Protein AF-A0AAW3YZI2-F1 (afdb_monomer_lite)

Foldseek 3Di:
DPDDPPPPPVVVPPPPPPPPPVPPDPDPDPLVVLVVVLVVVVLDDCVVAPSVRLVCCCVPPVVVVVVVCVVVVVDPDDDDSSRVCVVVSVVGDDPDDCPVVVPDQPQDDDPNDTDGD

pLDDT: mean 75.33, std 21.56, range [42.09, 98.25]

Sequence (117 aa):
MKKLLISFIAILFFICGFNLKAFAAEEVIDYQSLYNQAIQEGVLDQNSVSYNEWLKQNKEEFMPIYQDGLKQGVFLEPLSYNEWLKLNNYGQAPMGDTEFFDDVTPKGSWGGFTLKA

Organism: NCBI:txid290112

Radius of gyration: 23.23 Å; chains: 1; bounding box: 41×24×80 Å

Structure (mmCIF, N/CA/C/O backbone):
data_AF-A0AAW3YZI2-F1
#
_entry.id   AF-A0AAW3YZI2-F1
#
loop_
_atom_site.group_PDB
_atom_site.id
_atom_site.type_symbol
_atom_site.label_atom_id
_atom_site.label_alt_id
_atom_site.label_comp_id
_atom_site.label_asym_id
_atom_site.label_entity_id
_atom_site.label_seq_id
_atom_site.pdbx_PDB_ins_code
_atom_site.Cartn_x
_atom_site.Cartn_y
_atom_site.Cartn_z
_atom_site.occupancy
_atom_site.B_iso_or_equiv
_atom_site.auth_seq_id
_atom_site.auth_comp_id
_atom_site.auth_asym_id
_atom_site.auth_atom_id
_atom_site.pdbx_PDB_model_num
ATOM 1 N N . MET A 1 1 ? -31.843 -14.275 59.821 1.00 47.97 1 MET A N 1
ATOM 2 C CA . MET A 1 1 ? -30.844 -14.334 58.730 1.00 47.97 1 MET A CA 1
ATOM 3 C C . MET A 1 1 ? -31.498 -13.953 57.398 1.00 47.97 1 MET A C 1
ATOM 5 O O . MET A 1 1 ? -31.928 -14.831 56.673 1.00 47.97 1 MET A O 1
ATOM 9 N N . LYS A 1 2 ? -31.677 -12.655 57.106 1.00 48.09 2 LYS A N 1
ATOM 10 C CA . LYS A 1 2 ? -32.268 -12.159 55.839 1.00 48.09 2 LYS A CA 1
ATOM 11 C C . LYS A 1 2 ? -31.818 -10.715 55.553 1.00 48.09 2 LYS A C 1
ATOM 13 O O . LYS A 1 2 ? -32.656 -9.832 55.480 1.00 48.09 2 LYS A O 1
ATOM 18 N N . LYS A 1 3 ? -30.509 -10.434 55.499 1.00 49.97 3 LYS A N 1
ATOM 19 C CA . LYS A 1 3 ? -29.986 -9.098 55.114 1.00 49.97 3 LYS A CA 1
ATOM 20 C C . LYS A 1 3 ? -28.623 -9.142 54.396 1.00 49.97 3 LYS A C 1
ATOM 22 O O . LYS A 1 3 ? -27.880 -8.176 54.458 1.00 49.97 3 LYS A O 1
ATOM 27 N N . LEU A 1 4 ? -28.275 -10.246 53.727 1.00 51.91 4 LEU A N 1
ATOM 28 C CA . LEU A 1 4 ? -26.964 -10.399 53.063 1.00 51.91 4 LEU A CA 1
ATOM 29 C C . LEU A 1 4 ? -27.050 -10.756 51.569 1.00 51.91 4 LEU A C 1
ATOM 31 O O . LEU A 1 4 ? -26.090 -11.262 51.009 1.00 51.91 4 LEU A O 1
ATOM 35 N N . LEU A 1 5 ? -28.184 -10.500 50.908 1.00 50.09 5 LEU A N 1
ATOM 36 C CA . LEU A 1 5 ? -28.393 -10.906 49.506 1.00 50.09 5 LEU A CA 1
ATOM 37 C C . LEU A 1 5 ? -28.601 -9.750 48.518 1.00 50.09 5 LEU A C 1
ATOM 39 O O . LEU A 1 5 ? -28.773 -9.997 47.334 1.00 50.09 5 LEU A O 1
ATOM 43 N N . ILE A 1 6 ? -28.544 -8.493 48.969 1.00 52.09 6 ILE A N 1
ATOM 44 C CA . ILE A 1 6 ? -28.772 -7.328 48.089 1.00 52.09 6 ILE A CA 1
ATOM 45 C C . ILE A 1 6 ? -27.449 -6.678 47.627 1.00 52.09 6 ILE A C 1
ATOM 47 O O . ILE A 1 6 ? -27.448 -5.849 46.727 1.00 52.09 6 ILE A O 1
ATOM 51 N N . SER A 1 7 ? -26.290 -7.096 48.152 1.00 47.84 7 SER A N 1
ATOM 52 C CA . SER A 1 7 ? -25.016 -6.428 47.827 1.00 47.84 7 SER A CA 1
ATOM 53 C C . SER A 1 7 ? -24.349 -6.888 46.521 1.00 47.84 7 SER A C 1
ATOM 55 O O . SER A 1 7 ? -23.400 -6.242 46.089 1.00 47.84 7 SER A O 1
ATOM 57 N N . PHE A 1 8 ? -24.804 -7.970 45.879 1.00 48.56 8 PHE A N 1
ATOM 58 C CA . PHE A 1 8 ? -24.109 -8.525 44.702 1.00 48.56 8 PHE A CA 1
ATOM 59 C C . PHE A 1 8 ? -24.608 -8.001 43.345 1.00 48.56 8 PHE A C 1
ATOM 61 O O . PHE A 1 8 ? -23.925 -8.179 42.342 1.00 48.56 8 PHE A O 1
ATOM 68 N N . ILE A 1 9 ? -25.749 -7.304 43.291 1.00 50.88 9 ILE A N 1
ATOM 69 C CA . ILE A 1 9 ? -26.318 -6.809 42.020 1.00 50.88 9 ILE A CA 1
ATOM 70 C C . ILE A 1 9 ? -25.679 -5.479 41.575 1.00 50.88 9 ILE A C 1
ATOM 72 O O . ILE A 1 9 ? -25.666 -5.170 40.387 1.00 50.88 9 ILE A O 1
ATOM 76 N N . ALA A 1 10 ? -25.059 -4.721 42.485 1.00 47.84 10 ALA A N 1
ATOM 77 C CA . ALA A 1 10 ? -24.436 -3.438 42.146 1.00 47.84 10 ALA A CA 1
ATOM 78 C C . ALA A 1 10 ? -23.070 -3.559 41.436 1.00 47.84 10 ALA A C 1
ATOM 80 O O . ALA A 1 10 ? -22.588 -2.575 40.886 1.00 47.84 10 ALA A O 1
ATOM 81 N N . ILE A 1 11 ? -22.449 -4.745 41.415 1.00 50.62 11 ILE A N 1
ATOM 82 C CA . ILE A 1 11 ? -21.122 -4.954 40.802 1.00 50.62 11 ILE A CA 1
ATOM 83 C C . ILE A 1 11 ? -21.237 -5.521 39.373 1.00 50.62 11 ILE A C 1
ATOM 85 O O . ILE A 1 11 ? -20.305 -5.407 38.582 1.00 50.62 11 ILE A O 1
ATOM 89 N N . LEU A 1 12 ? -22.399 -6.057 38.982 1.00 46.56 12 LEU A N 1
ATOM 90 C CA . LEU A 1 12 ? -22.564 -6.714 37.679 1.00 46.56 12 LEU A CA 1
ATOM 91 C C . LEU A 1 12 ? -22.830 -5.752 36.503 1.00 46.56 12 LEU A C 1
ATOM 93 O O . LEU A 1 12 ? -22.799 -6.178 35.354 1.00 46.56 12 LEU A O 1
ATOM 97 N N . PHE A 1 13 ? -23.059 -4.461 36.761 1.00 47.03 13 PHE A N 1
ATOM 98 C CA . PHE A 1 13 ? -23.336 -3.465 35.713 1.00 47.03 13 PHE A CA 1
ATOM 99 C C . PHE A 1 13 ? -22.110 -2.672 35.240 1.00 47.03 13 PHE A C 1
ATOM 101 O O . PHE A 1 13 ? -22.232 -1.861 34.327 1.00 47.03 13 PHE A O 1
ATOM 108 N N . PHE A 1 14 ? -20.919 -2.927 35.792 1.00 47.12 14 PHE A N 1
ATOM 109 C CA . PHE A 1 14 ? -19.697 -2.237 35.355 1.00 47.12 14 PHE A CA 1
ATOM 110 C C . PHE A 1 14 ? -18.971 -2.929 34.187 1.00 47.12 14 PHE A C 1
ATOM 112 O O . PHE A 1 14 ? -17.991 -2.398 33.672 1.00 47.12 14 PHE A O 1
ATOM 119 N N . ILE A 1 15 ? -19.444 -4.097 33.737 1.00 51.19 15 ILE A N 1
ATOM 120 C CA . ILE A 1 15 ? -18.757 -4.897 32.706 1.00 51.19 15 ILE A CA 1
ATOM 121 C C . ILE A 1 15 ? -19.302 -4.617 31.291 1.00 51.19 15 ILE A C 1
ATOM 123 O O . ILE A 1 15 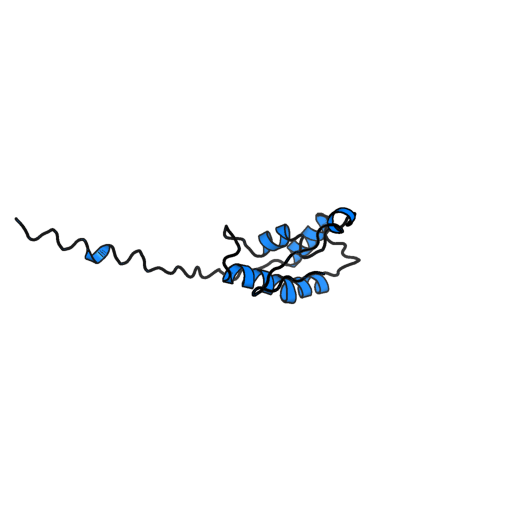? -18.602 -4.833 30.310 1.00 51.19 15 ILE A O 1
ATOM 127 N N . CYS A 1 16 ? -20.499 -4.040 31.148 1.00 43.53 16 CYS A N 1
ATOM 128 C CA . CYS A 1 16 ? -21.122 -3.833 29.829 1.00 43.53 16 CYS A CA 1
ATOM 129 C C . CYS A 1 16 ? -20.831 -2.456 29.197 1.00 43.53 16 CYS A C 1
ATOM 131 O O . CYS A 1 16 ? -21.365 -2.144 28.137 1.00 43.53 16 CYS A O 1
ATOM 133 N N . GLY A 1 17 ? -20.032 -1.611 29.858 1.00 46.81 17 GLY A N 1
ATOM 134 C CA . GLY A 1 17 ? -19.812 -0.212 29.469 1.00 46.81 17 GLY A CA 1
ATOM 135 C C . GLY A 1 17 ? -18.442 0.103 28.873 1.00 46.81 17 GLY A C 1
ATOM 136 O O . GLY A 1 17 ? -18.227 1.238 28.446 1.00 46.81 17 GLY A O 1
ATOM 137 N N . PHE A 1 18 ? -17.519 -0.862 28.810 1.00 46.75 18 PHE A N 1
ATOM 138 C CA . PHE A 1 18 ? -16.289 -0.683 28.045 1.00 46.75 18 PHE A CA 1
ATOM 139 C C . PHE A 1 18 ? -16.636 -0.772 26.560 1.00 46.75 18 PHE A C 1
ATOM 141 O O . PHE A 1 18 ? -16.465 -1.796 25.907 1.00 46.75 18 PHE A O 1
ATOM 148 N N . ASN A 1 19 ? -17.091 0.356 26.012 1.00 47.56 19 ASN A N 1
ATOM 149 C CA . ASN A 1 19 ? -16.739 0.711 24.650 1.00 47.56 19 ASN A CA 1
ATOM 150 C C . ASN A 1 19 ? -15.210 0.778 24.626 1.00 47.56 19 ASN A C 1
ATOM 152 O O . ASN A 1 19 ? -14.616 1.843 24.792 1.00 47.56 19 ASN A O 1
ATOM 156 N N . LEU A 1 20 ? -14.574 -0.381 24.453 1.00 45.34 20 LEU A N 1
ATOM 157 C CA . LEU A 1 20 ? -13.275 -0.479 23.823 1.00 45.34 20 LEU A CA 1
ATOM 158 C C . LEU A 1 20 ? -13.477 0.118 22.429 1.00 45.34 20 LEU A C 1
ATOM 160 O O . LEU A 1 20 ? -13.622 -0.583 21.435 1.00 45.34 20 LEU A O 1
ATOM 164 N N . LYS A 1 21 ? -13.455 1.452 22.347 1.00 46.72 21 LYS A N 1
ATOM 165 C CA . LYS A 1 21 ? -12.720 2.082 21.268 1.00 46.72 21 LYS A CA 1
ATOM 166 C C . LYS A 1 21 ? -11.316 1.549 21.466 1.00 46.72 21 LYS A C 1
ATOM 168 O O . LYS A 1 21 ? -10.551 2.100 22.255 1.00 46.72 21 LYS A O 1
ATOM 173 N N . ALA A 1 22 ? -11.049 0.389 20.869 1.00 47.31 22 ALA A N 1
ATOM 174 C CA . ALA A 1 22 ? -9.704 -0.042 20.606 1.00 47.31 22 ALA A CA 1
ATOM 175 C C . ALA A 1 22 ? -9.080 1.180 19.943 1.00 47.31 22 ALA A C 1
ATOM 177 O O . ALA A 1 22 ? -9.468 1.568 18.841 1.00 47.31 22 ALA A O 1
ATOM 178 N N . PHE A 1 23 ? -8.242 1.888 20.697 1.00 43.41 23 PHE A N 1
ATOM 179 C CA . PHE A 1 23 ? -7.295 2.803 20.108 1.00 43.41 23 PHE A CA 1
ATOM 180 C C . PHE A 1 23 ? -6.471 1.889 19.217 1.00 43.41 23 PHE A C 1
ATOM 182 O O . PHE A 1 23 ? -5.595 1.176 19.705 1.00 43.41 23 PHE A O 1
ATOM 189 N N . ALA A 1 24 ? -6.868 1.798 17.947 1.00 52.62 24 ALA A N 1
ATOM 190 C CA . ALA A 1 24 ? -6.040 1.216 16.923 1.00 52.62 24 ALA A CA 1
ATOM 191 C C . ALA A 1 24 ? -4.740 2.003 17.031 1.00 52.62 24 ALA A C 1
ATOM 193 O O . ALA A 1 24 ? -4.728 3.216 16.808 1.00 52.62 24 ALA A O 1
ATOM 194 N N . ALA A 1 25 ? -3.694 1.345 17.530 1.00 54.00 25 ALA A N 1
ATOM 195 C CA . ALA A 1 25 ? -2.358 1.890 17.443 1.00 54.00 25 ALA A CA 1
ATOM 196 C C . ALA A 1 25 ? -2.173 2.307 15.983 1.00 54.00 25 ALA A C 1
ATOM 198 O O . ALA A 1 25 ? -2.563 1.553 15.090 1.00 54.00 25 ALA A O 1
ATOM 199 N N . GLU A 1 26 ? -1.685 3.525 15.756 1.00 60.72 26 GLU A N 1
ATOM 200 C CA . GLU A 1 26 ? -1.423 4.009 14.407 1.00 60.72 26 GLU A CA 1
ATOM 201 C C . GLU A 1 26 ? -0.511 2.987 13.726 1.00 60.72 26 GLU A C 1
ATOM 203 O O . GLU A 1 26 ? 0.631 2.780 14.144 1.00 60.72 26 GLU A O 1
ATOM 208 N N . GLU A 1 27 ? -1.074 2.247 12.769 1.00 72.12 27 GLU A N 1
ATOM 209 C CA . GLU A 1 27 ? -0.356 1.190 12.077 1.00 72.12 27 GLU A CA 1
ATOM 210 C C . GLU A 1 27 ? 0.777 1.859 11.304 1.00 72.12 27 GLU A C 1
ATOM 212 O O . GLU A 1 27 ? 0.548 2.666 10.400 1.00 72.12 27 GLU A O 1
ATOM 217 N N . VAL A 1 28 ? 2.018 1.553 11.681 1.00 85.44 28 VAL A N 1
ATOM 218 C CA . VAL A 1 28 ? 3.180 2.015 10.927 1.00 85.44 28 VAL A CA 1
ATOM 219 C C . VAL A 1 28 ? 3.273 1.151 9.676 1.00 85.44 28 VAL A C 1
ATOM 221 O O . VAL A 1 28 ? 3.745 0.016 9.720 1.00 85.44 28 VAL A O 1
ATOM 224 N N . ILE A 1 29 ? 2.782 1.687 8.564 1.00 91.94 29 ILE A N 1
ATOM 225 C CA . ILE A 1 29 ? 2.752 0.988 7.279 1.00 91.94 29 ILE A CA 1
ATOM 226 C C . ILE A 1 29 ? 4.104 1.136 6.580 1.00 91.94 29 ILE A C 1
ATOM 228 O O . ILE A 1 29 ? 4.518 2.241 6.218 1.00 91.94 29 ILE A O 1
ATOM 232 N N . ASP A 1 30 ? 4.772 0.008 6.339 1.00 95.62 30 ASP A N 1
ATOM 233 C CA . ASP A 1 30 ? 5.978 -0.059 5.514 1.00 95.62 30 ASP A CA 1
ATOM 234 C C . ASP A 1 30 ? 5.611 -0.200 4.028 1.00 95.62 30 ASP A C 1
ATOM 236 O O . ASP A 1 30 ? 5.600 -1.286 3.441 1.00 95.62 30 ASP A O 1
ATOM 240 N N . TYR A 1 31 ? 5.293 0.940 3.413 1.00 96.88 31 TYR A N 1
ATOM 241 C CA . TYR A 1 31 ? 4.926 1.017 1.999 1.00 96.88 31 TYR A CA 1
ATOM 242 C C . TYR A 1 31 ? 6.023 0.516 1.056 1.00 96.88 31 TYR A C 1
ATOM 244 O O . TYR A 1 31 ? 5.708 -0.040 0.005 1.00 96.88 31 TYR A O 1
ATOM 252 N N . GLN A 1 32 ? 7.299 0.688 1.408 1.00 97.62 32 GLN A N 1
ATOM 253 C CA . GLN A 1 32 ? 8.398 0.244 0.554 1.00 97.62 32 GLN A CA 1
ATOM 254 C C . GLN A 1 32 ? 8.438 -1.283 0.483 1.00 97.62 32 GLN A C 1
ATOM 256 O O . GLN A 1 32 ? 8.582 -1.846 -0.604 1.00 97.62 32 GLN A O 1
ATOM 261 N N . SER A 1 33 ? 8.274 -1.955 1.625 1.00 97.44 33 SER A N 1
ATOM 262 C CA . SER A 1 33 ? 8.206 -3.416 1.672 1.00 97.44 33 SER A CA 1
ATOM 263 C C . SER A 1 33 ? 6.996 -3.957 0.909 1.00 97.44 33 SER A C 1
ATOM 265 O O . SER A 1 33 ? 7.142 -4.917 0.155 1.00 97.44 33 SER A O 1
ATOM 267 N N . LEU A 1 34 ? 5.826 -3.319 1.028 1.00 97.69 34 LEU A N 1
ATOM 268 C CA . LEU A 1 34 ? 4.626 -3.717 0.281 1.00 97.69 34 LEU A CA 1
ATOM 269 C C . LEU A 1 34 ? 4.800 -3.566 -1.233 1.00 97.69 34 LEU A C 1
ATOM 271 O O . LEU A 1 34 ? 4.463 -4.486 -1.974 1.00 97.69 34 LEU A O 1
ATOM 275 N N . TYR A 1 35 ? 5.369 -2.448 -1.687 1.00 98.12 35 TYR A N 1
ATOM 276 C CA . TYR A 1 35 ? 5.659 -2.217 -3.102 1.00 98.12 35 TYR A CA 1
ATOM 277 C C . TYR A 1 35 ? 6.640 -3.255 -3.661 1.00 98.12 35 TYR A C 1
ATOM 279 O O . TYR A 1 35 ? 6.398 -3.855 -4.707 1.00 98.12 35 TYR A O 1
ATOM 287 N N . ASN A 1 36 ? 7.726 -3.526 -2.932 1.00 98.12 36 ASN A N 1
ATOM 288 C CA . ASN A 1 36 ? 8.697 -4.542 -3.329 1.00 98.12 36 ASN A CA 1
ATOM 289 C C . ASN A 1 36 ? 8.065 -5.942 -3.374 1.00 98.12 36 ASN A C 1
ATOM 291 O O . ASN A 1 36 ? 8.374 -6.719 -4.275 1.00 98.12 36 ASN A O 1
ATOM 295 N N . GLN A 1 37 ? 7.170 -6.259 -2.432 1.00 97.69 37 GLN A N 1
ATOM 296 C CA . GLN A 1 37 ? 6.447 -7.528 -2.417 1.00 97.69 37 GLN A CA 1
ATOM 297 C C . GLN A 1 37 ? 5.501 -7.650 -3.624 1.00 97.69 37 GLN A C 1
ATOM 299 O O . GLN A 1 37 ? 5.504 -8.686 -4.279 1.00 97.69 37 GLN A O 1
ATOM 304 N N . ALA A 1 38 ? 4.773 -6.588 -3.985 1.00 96.31 38 ALA A N 1
ATOM 305 C CA . ALA A 1 38 ? 3.909 -6.571 -5.170 1.00 96.31 38 ALA A CA 1
ATOM 306 C C . ALA A 1 38 ? 4.683 -6.860 -6.471 1.00 96.31 38 ALA A C 1
ATOM 308 O O . ALA A 1 38 ? 4.192 -7.572 -7.346 1.00 96.31 38 ALA A O 1
ATOM 309 N N . ILE A 1 39 ? 5.915 -6.346 -6.583 1.00 96.69 39 ILE A N 1
ATOM 310 C CA . ILE A 1 39 ? 6.809 -6.639 -7.714 1.00 96.69 39 ILE A CA 1
ATOM 311 C C . ILE A 1 39 ? 7.261 -8.100 -7.694 1.00 96.69 39 ILE A C 1
ATOM 313 O O . ILE A 1 39 ? 7.244 -8.768 -8.725 1.00 96.69 39 ILE A O 1
ATOM 317 N N . GLN A 1 40 ? 7.666 -8.609 -6.528 1.00 96.94 40 GLN A N 1
ATOM 318 C CA . GLN A 1 40 ? 8.105 -10.001 -6.379 1.00 96.94 40 GLN A CA 1
ATOM 319 C C . GLN A 1 40 ? 6.997 -11.001 -6.718 1.00 96.94 40 GLN A C 1
ATOM 321 O O . GLN A 1 40 ? 7.276 -12.051 -7.290 1.00 96.94 40 GLN A O 1
ATOM 326 N N . GLU A 1 41 ? 5.752 -10.665 -6.387 1.00 94.50 41 GLU A N 1
ATOM 327 C CA . GLU A 1 41 ? 4.569 -11.472 -6.691 1.00 94.50 41 GLU A CA 1
ATOM 328 C C . GLU A 1 41 ? 4.075 -11.293 -8.138 1.00 94.50 41 GLU A C 1
ATOM 330 O O . GLU A 1 41 ? 3.143 -11.974 -8.555 1.00 94.50 41 GLU A O 1
ATOM 335 N N . GLY A 1 42 ? 4.707 -10.415 -8.926 1.00 93.00 42 GLY A N 1
ATOM 336 C CA . GLY A 1 42 ? 4.355 -10.170 -10.327 1.00 93.00 42 GLY A CA 1
ATOM 337 C C . GLY A 1 42 ? 3.064 -9.372 -10.524 1.00 93.00 42 GLY A C 1
ATOM 338 O O . GLY A 1 42 ? 2.576 -9.277 -11.645 1.00 93.00 42 GLY A O 1
ATOM 339 N N . VAL A 1 43 ? 2.517 -8.793 -9.453 1.00 93.25 43 VAL A N 1
ATOM 340 C CA . VAL A 1 43 ? 1.311 -7.954 -9.483 1.00 93.25 43 VAL A CA 1
ATOM 341 C C . VAL A 1 43 ? 1.617 -6.569 -10.047 1.00 93.25 43 VAL A C 1
ATOM 343 O O . VAL A 1 43 ? 0.784 -5.965 -10.720 1.00 93.25 43 VAL A O 1
ATOM 346 N N . LEU A 1 44 ? 2.815 -6.058 -9.760 1.00 93.94 44 LEU A N 1
ATOM 347 C CA . LEU A 1 44 ? 3.253 -4.732 -10.171 1.00 93.94 44 LEU A CA 1
ATOM 348 C C . LEU A 1 44 ? 4.519 -4.829 -11.026 1.00 93.94 44 LEU A C 1
ATOM 350 O O . LEU A 1 44 ? 5.501 -5.457 -10.637 1.00 93.94 44 LEU A O 1
ATOM 354 N N . ASP A 1 45 ? 4.524 -4.144 -12.167 1.00 92.69 45 ASP A N 1
ATOM 355 C CA . ASP A 1 45 ? 5.739 -3.891 -12.942 1.00 92.69 45 ASP A CA 1
ATOM 356 C C . ASP A 1 45 ? 6.258 -2.483 -12.635 1.00 92.69 45 ASP A C 1
ATOM 358 O O . ASP A 1 45 ? 5.605 -1.483 -12.934 1.00 92.69 45 ASP A O 1
ATOM 362 N N . GLN A 1 46 ? 7.461 -2.406 -12.064 1.00 91.94 46 GLN A N 1
ATOM 363 C CA . GLN A 1 46 ? 8.103 -1.145 -11.685 1.00 91.94 46 GLN A CA 1
ATOM 364 C C . GLN A 1 46 ? 8.401 -0.211 -12.868 1.00 91.94 46 GLN A C 1
ATOM 366 O O . GLN A 1 46 ? 8.641 0.977 -12.659 1.00 91.94 46 GLN A O 1
ATOM 371 N N . ASN A 1 47 ? 8.428 -0.735 -14.100 1.00 93.31 47 ASN A N 1
ATOM 372 C CA . ASN A 1 47 ? 8.578 0.084 -15.305 1.00 93.31 47 ASN A CA 1
ATOM 373 C C . ASN A 1 47 ? 7.253 0.722 -15.741 1.00 93.31 47 ASN A C 1
ATOM 375 O O . ASN A 1 47 ? 7.266 1.684 -16.507 1.00 93.31 47 ASN A O 1
ATOM 379 N N . SER A 1 48 ? 6.133 0.181 -15.260 1.00 91.38 48 SER A N 1
ATOM 380 C CA . SER A 1 48 ? 4.778 0.615 -15.593 1.00 91.38 48 SER A CA 1
ATOM 381 C C . SER A 1 48 ? 4.189 1.523 -14.511 1.00 91.38 48 SER A C 1
ATOM 383 O O . SER A 1 48 ? 3.593 2.542 -14.840 1.00 91.38 48 SER A O 1
ATOM 385 N N . VAL A 1 49 ? 4.391 1.193 -13.231 1.00 94.19 49 VAL A N 1
ATOM 386 C CA . VAL A 1 49 ? 3.936 2.002 -12.090 1.00 94.19 49 VAL A CA 1
ATOM 387 C C . VAL A 1 49 ? 5.116 2.247 -11.161 1.00 94.19 49 VAL A C 1
ATOM 389 O O . VAL A 1 49 ? 5.706 1.310 -10.632 1.00 94.19 49 VAL A O 1
ATOM 392 N N . SER A 1 50 ? 5.470 3.513 -10.944 1.00 97.38 50 SER A N 1
ATOM 393 C CA . SER A 1 50 ? 6.578 3.859 -10.045 1.00 97.38 50 SER A CA 1
ATOM 394 C C . SER A 1 50 ? 6.180 3.755 -8.568 1.00 97.38 50 SER A C 1
ATOM 396 O O . SER A 1 50 ? 5.010 3.910 -8.218 1.00 97.38 50 SER A O 1
ATOM 398 N N . TYR A 1 51 ? 7.162 3.615 -7.669 1.00 98.06 51 TYR A N 1
ATOM 399 C CA . TYR A 1 51 ? 6.907 3.619 -6.220 1.00 98.06 51 TYR A CA 1
ATOM 400 C C . TYR A 1 51 ? 6.134 4.858 -5.756 1.00 98.06 51 TYR A C 1
ATOM 402 O O . TYR A 1 51 ? 5.185 4.739 -4.990 1.00 98.06 51 TYR A O 1
ATOM 410 N N . ASN A 1 52 ? 6.514 6.051 -6.223 1.00 98.19 52 ASN A N 1
ATOM 411 C CA . ASN A 1 52 ? 5.862 7.294 -5.802 1.00 98.19 52 ASN A CA 1
ATOM 412 C C . ASN A 1 52 ? 4.410 7.374 -6.283 1.00 98.19 52 ASN A C 1
ATOM 414 O O . ASN A 1 52 ? 3.553 7.878 -5.561 1.00 98.19 52 ASN A O 1
ATOM 418 N N . GLU A 1 53 ? 4.139 6.880 -7.488 1.00 97.88 53 GLU A N 1
ATOM 419 C CA . GLU A 1 53 ? 2.788 6.805 -8.036 1.00 97.88 53 GLU A CA 1
ATOM 420 C C . GLU A 1 53 ? 1.932 5.806 -7.258 1.00 97.88 53 GLU A C 1
ATOM 422 O O . GLU A 1 53 ? 0.864 6.168 -6.766 1.00 97.88 53 GLU A O 1
ATOM 427 N N . TRP A 1 54 ? 2.445 4.594 -7.044 1.00 97.94 54 TRP A N 1
ATOM 428 C CA . TRP A 1 54 ? 1.772 3.571 -6.250 1.00 97.94 54 TRP A CA 1
ATOM 429 C C . TRP A 1 54 ? 1.524 4.031 -4.805 1.00 97.94 54 TRP A C 1
ATOM 431 O O . TRP A 1 54 ? 0.437 3.840 -4.257 1.00 97.94 54 TRP A O 1
ATOM 441 N N . LEU A 1 55 ? 2.504 4.696 -4.184 1.00 98.25 55 LEU A N 1
ATOM 442 C CA . LEU A 1 55 ? 2.388 5.262 -2.839 1.00 98.25 55 LEU A CA 1
ATOM 443 C C . LEU A 1 55 ? 1.298 6.333 -2.775 1.00 98.25 55 LEU A C 1
ATOM 445 O O . LEU A 1 55 ? 0.542 6.383 -1.803 1.00 98.25 55 LEU A O 1
ATOM 449 N N . LYS A 1 56 ? 1.229 7.195 -3.794 1.00 98.06 56 LYS A N 1
ATOM 450 C CA . LYS A 1 56 ? 0.203 8.230 -3.894 1.00 98.06 56 LYS A CA 1
ATOM 451 C C . LYS A 1 56 ? -1.186 7.600 -3.977 1.00 98.06 56 LYS A C 1
ATOM 453 O O . LYS A 1 56 ? -2.023 7.928 -3.143 1.00 98.06 56 LYS A O 1
ATOM 458 N N . GLN A 1 57 ? -1.393 6.654 -4.894 1.00 97.25 57 GLN A N 1
ATOM 459 C CA . GLN A 1 57 ? -2.653 5.907 -5.020 1.00 97.25 57 GLN A CA 1
ATOM 460 C C . GLN A 1 57 ? -3.048 5.265 -3.682 1.00 97.25 57 GLN A C 1
ATOM 462 O O . GLN A 1 57 ? -4.176 5.394 -3.213 1.00 97.25 57 GLN A O 1
ATOM 467 N N . ASN A 1 58 ? -2.094 4.632 -2.998 1.00 97.38 58 ASN A N 1
ATOM 468 C CA . ASN A 1 58 ? -2.360 3.982 -1.719 1.00 97.38 58 ASN A CA 1
ATOM 469 C C . ASN A 1 58 ? -2.779 4.954 -0.614 1.00 97.38 58 ASN A C 1
ATOM 471 O O . ASN A 1 58 ? -3.697 4.664 0.149 1.00 97.38 58 ASN A O 1
ATOM 475 N N . LYS A 1 59 ? -2.139 6.120 -0.530 1.00 96.06 59 LYS A N 1
ATOM 476 C CA . LYS A 1 59 ? -2.459 7.122 0.493 1.00 96.06 59 LYS A CA 1
ATOM 477 C C . LYS A 1 59 ? -3.736 7.899 0.195 1.00 96.06 59 LYS A C 1
ATOM 479 O O . LYS A 1 59 ? -4.468 8.222 1.126 1.00 96.06 59 LYS A O 1
ATOM 484 N N . GLU A 1 60 ? -3.968 8.236 -1.068 1.00 96.50 60 GLU A N 1
ATOM 485 C CA . GLU A 1 60 ? -5.026 9.167 -1.472 1.00 96.50 60 GLU A CA 1
ATOM 486 C C . GLU A 1 60 ? -6.316 8.462 -1.903 1.00 96.50 60 GLU A C 1
ATOM 488 O O . GLU A 1 60 ? -7.385 9.054 -1.784 1.00 96.50 60 GLU A O 1
ATOM 493 N N . GLU A 1 61 ? -6.243 7.208 -2.355 1.00 94.81 61 GLU A N 1
ATOM 494 C CA . GLU A 1 61 ? -7.393 6.481 -2.907 1.00 94.81 61 GLU A CA 1
ATOM 495 C C . GLU A 1 61 ? -7.742 5.253 -2.057 1.00 94.81 61 GLU A C 1
ATOM 497 O O . GLU A 1 61 ? -8.859 5.144 -1.550 1.00 94.81 61 GLU A O 1
ATOM 502 N N . PHE A 1 62 ? -6.782 4.356 -1.815 1.00 95.94 62 PHE A N 1
ATOM 503 C CA . PHE A 1 62 ? -7.062 3.073 -1.156 1.00 95.94 62 PHE A CA 1
ATOM 504 C C . PHE A 1 62 ? -7.187 3.161 0.370 1.00 95.94 62 PHE A C 1
ATOM 506 O O . PHE A 1 62 ? -8.088 2.550 0.948 1.00 95.94 62 PHE A O 1
ATOM 513 N N . MET A 1 63 ? -6.337 3.943 1.040 1.00 95.38 63 MET A N 1
ATOM 514 C CA . MET A 1 63 ? -6.425 4.150 2.489 1.00 95.38 63 MET A CA 1
ATOM 515 C C . MET A 1 63 ? -7.787 4.730 2.918 1.00 95.38 63 MET A C 1
ATOM 517 O O . MET A 1 63 ? -8.385 4.182 3.848 1.00 95.38 63 MET A O 1
ATOM 521 N N . PRO A 1 64 ? -8.343 5.767 2.255 1.00 94.88 64 PRO A N 1
ATOM 522 C CA . PRO A 1 6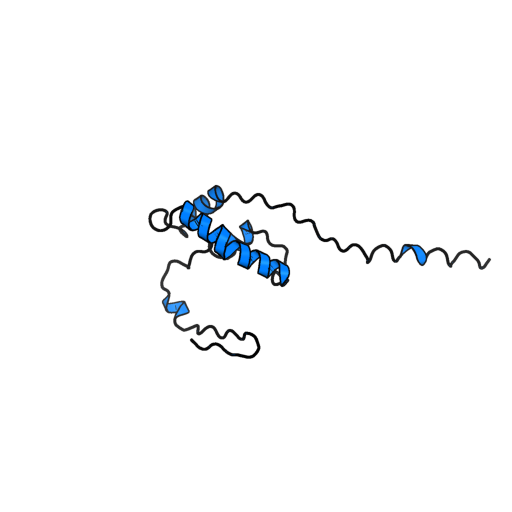4 ? -9.700 6.229 2.545 1.00 94.88 64 PRO A CA 1
ATOM 523 C C . PRO A 1 64 ? -10.765 5.136 2.406 1.00 94.88 64 PRO A C 1
ATOM 525 O O . PRO A 1 64 ? -11.618 5.014 3.283 1.00 94.88 64 PRO A O 1
ATOM 528 N N . ILE A 1 65 ? -10.691 4.302 1.360 1.00 94.56 65 ILE A N 1
ATOM 529 C CA . ILE A 1 65 ? -11.632 3.189 1.145 1.00 94.56 65 ILE A CA 1
ATOM 530 C C . ILE A 1 65 ? -11.559 2.186 2.302 1.00 94.56 65 ILE A C 1
ATOM 532 O O . ILE A 1 65 ? -12.590 1.806 2.859 1.00 94.56 65 ILE A O 1
ATOM 536 N N . TYR A 1 66 ? -10.352 1.791 2.707 1.00 94.44 66 TYR A N 1
ATOM 537 C CA . TYR A 1 66 ? -10.149 0.906 3.853 1.00 94.44 66 TYR A CA 1
ATOM 538 C C . TYR A 1 66 ? -10.709 1.508 5.150 1.00 94.44 66 TYR A C 1
ATOM 540 O O . TYR A 1 66 ? -11.452 0.847 5.880 1.00 94.44 66 TYR A O 1
ATOM 548 N N . GLN A 1 67 ? -10.415 2.784 5.419 1.00 92.81 67 GLN A N 1
ATOM 549 C CA . GLN A 1 67 ? -10.928 3.488 6.595 1.00 92.81 67 GLN A CA 1
ATOM 550 C C . GLN A 1 67 ? -12.457 3.581 6.595 1.00 92.81 67 GLN A C 1
ATOM 552 O O . GLN A 1 67 ? -13.081 3.459 7.650 1.00 92.81 67 GLN A O 1
ATOM 557 N N . ASP A 1 68 ? -13.077 3.784 5.436 1.00 93.19 68 ASP A N 1
ATOM 558 C CA . ASP A 1 68 ? -14.531 3.801 5.315 1.00 93.19 68 ASP A CA 1
ATOM 559 C C . ASP A 1 68 ? -15.137 2.409 5.502 1.00 93.19 68 ASP A C 1
ATOM 561 O O . ASP A 1 68 ? -16.166 2.288 6.169 1.00 93.19 68 ASP A O 1
ATOM 565 N N . GLY A 1 69 ? -14.467 1.356 5.029 1.00 90.38 69 GLY A N 1
ATOM 566 C CA . GLY A 1 69 ? -14.827 -0.029 5.330 1.00 90.38 69 GLY A CA 1
ATOM 567 C C . GLY A 1 69 ? -14.809 -0.326 6.833 1.00 90.38 69 GLY A C 1
ATOM 568 O O . GLY A 1 69 ? -15.769 -0.894 7.362 1.00 90.38 69 GLY A O 1
ATOM 569 N N . LEU A 1 70 ? -13.775 0.135 7.549 1.00 89.81 70 LEU A N 1
ATOM 570 C CA . LEU A 1 70 ? -13.692 0.006 9.008 1.00 89.81 70 LEU A CA 1
ATOM 571 C C . LEU A 1 70 ? -14.868 0.712 9.696 1.00 89.81 70 LEU A C 1
ATOM 573 O O . LEU A 1 70 ? -15.511 0.132 10.569 1.00 89.81 70 LEU A O 1
ATOM 577 N N . LYS A 1 71 ? -15.184 1.950 9.288 1.00 89.94 71 LYS A N 1
ATOM 578 C CA . LYS A 1 71 ? -16.307 2.724 9.852 1.00 89.94 71 LYS A CA 1
ATOM 579 C C . LYS A 1 71 ? -17.661 2.066 9.592 1.00 89.94 71 LYS A C 1
ATOM 581 O O . LYS A 1 71 ? -18.546 2.150 10.439 1.00 89.94 71 LYS A O 1
ATOM 586 N N . GLN A 1 72 ? -17.829 1.450 8.425 1.00 90.50 72 GLN A N 1
ATOM 587 C CA . GLN A 1 72 ? -19.064 0.778 8.022 1.00 90.50 72 GLN A CA 1
ATOM 588 C C . GLN A 1 72 ? -19.193 -0.640 8.596 1.00 90.50 72 GLN A C 1
ATOM 590 O O . GLN A 1 72 ? -20.260 -1.239 8.483 1.00 90.50 72 GLN A O 1
ATOM 595 N N . GLY A 1 73 ? -18.138 -1.176 9.220 1.00 88.62 73 GLY A N 1
ATOM 596 C CA . GLY A 1 73 ? -18.134 -2.529 9.774 1.00 88.62 73 GLY A CA 1
ATOM 597 C C . GLY A 1 73 ? -18.247 -3.616 8.703 1.00 88.62 73 GLY A C 1
ATOM 598 O O . GLY A 1 73 ? -18.853 -4.653 8.954 1.00 88.62 73 GLY A O 1
ATOM 599 N N . VAL A 1 74 ? -17.707 -3.378 7.500 1.00 88.12 74 VAL A N 1
ATOM 600 C CA . VAL A 1 74 ? -17.806 -4.336 6.377 1.00 88.12 74 VAL A CA 1
ATOM 601 C C . VAL A 1 74 ? -16.899 -5.556 6.547 1.00 88.12 74 VAL A C 1
ATOM 603 O O . VAL A 1 74 ? -17.099 -6.572 5.886 1.00 88.12 74 VAL A O 1
ATOM 606 N N . PHE A 1 75 ? -15.898 -5.465 7.422 1.00 84.44 75 PHE A N 1
ATOM 607 C CA . PHE A 1 75 ? -14.971 -6.554 7.699 1.00 84.44 75 PHE A CA 1
ATOM 608 C C . PHE A 1 75 ? -15.554 -7.482 8.767 1.00 84.44 75 PHE A C 1
ATOM 610 O O . PHE A 1 75 ? -15.840 -7.053 9.884 1.00 84.44 75 PHE A O 1
ATOM 617 N N . LEU A 1 76 ? -15.729 -8.760 8.412 1.00 81.94 76 LEU A N 1
ATOM 618 C CA . LEU A 1 76 ? -16.217 -9.798 9.330 1.00 81.94 76 LEU A CA 1
ATOM 619 C C . LEU A 1 76 ? -15.225 -10.081 10.467 1.00 81.94 76 LEU A C 1
ATOM 621 O O . LEU A 1 76 ? -15.634 -10.453 11.564 1.00 81.94 76 LEU A O 1
ATOM 625 N N . GLU A 1 77 ? -13.936 -9.881 10.202 1.00 84.00 77 GLU A N 1
ATOM 626 C CA . GLU A 1 77 ? -12.840 -10.031 11.156 1.00 84.00 77 GLU A CA 1
ATOM 627 C C . GLU A 1 77 ? -11.951 -8.777 11.132 1.00 84.00 77 GLU A C 1
ATOM 629 O O . GLU A 1 77 ? -11.914 -8.080 10.113 1.00 84.00 77 GLU A O 1
ATOM 634 N N . PRO A 1 78 ? -11.235 -8.461 12.229 1.00 80.69 78 PRO A N 1
ATOM 635 C CA . PRO A 1 78 ? -10.246 -7.390 12.224 1.00 80.69 78 PRO A CA 1
ATOM 636 C C . PRO A 1 78 ? -9.189 -7.648 11.148 1.00 80.69 78 PRO A C 1
ATOM 638 O O . PRO A 1 78 ? -8.563 -8.703 11.138 1.00 80.69 78 PRO A O 1
ATOM 641 N N . LEU A 1 79 ? -8.987 -6.675 10.266 1.00 87.12 79 LEU A N 1
ATOM 642 C CA . LEU A 1 79 ? -8.071 -6.768 9.136 1.00 87.12 79 LEU A CA 1
ATOM 643 C C . LEU A 1 79 ? -7.192 -5.521 9.141 1.00 87.12 79 LEU A C 1
ATOM 645 O O . LEU A 1 79 ? -7.738 -4.422 9.183 1.00 87.12 79 LEU A O 1
ATOM 649 N N . SER A 1 80 ? -5.866 -5.678 9.136 1.00 93.12 80 SER A N 1
ATOM 650 C CA . SER A 1 80 ? -4.936 -4.543 9.014 1.00 93.12 80 SER A CA 1
ATOM 651 C C . SER A 1 80 ? -4.944 -3.959 7.600 1.00 93.12 80 SER A C 1
ATOM 653 O O . SER A 1 80 ? -5.381 -4.620 6.650 1.00 93.12 80 SER A O 1
ATOM 655 N N . TYR A 1 81 ? -4.416 -2.742 7.424 1.00 94.62 81 TYR A N 1
ATOM 656 C CA . TYR A 1 81 ? -4.329 -2.156 6.084 1.00 94.62 81 TYR A CA 1
ATOM 657 C C . TYR A 1 81 ? -3.441 -3.006 5.173 1.00 94.62 81 TYR A C 1
ATOM 659 O O . TYR A 1 81 ? -3.788 -3.249 4.019 1.00 94.62 81 TYR A O 1
ATOM 667 N N . ASN A 1 82 ? -2.325 -3.513 5.702 1.00 95.12 82 ASN A N 1
ATOM 668 C CA . ASN A 1 82 ? -1.388 -4.337 4.942 1.00 95.12 82 ASN A CA 1
ATOM 669 C C . ASN A 1 82 ? -2.038 -5.631 4.439 1.00 95.12 82 ASN A C 1
ATOM 671 O O . ASN A 1 82 ? -1.848 -6.009 3.284 1.00 95.12 82 ASN A O 1
ATOM 675 N N . GLU A 1 83 ? -2.801 -6.315 5.292 1.00 94.06 83 GLU A N 1
ATOM 676 C CA . GLU A 1 83 ? -3.514 -7.539 4.913 1.00 94.06 83 GLU A CA 1
ATOM 677 C C . GLU A 1 83 ? -4.625 -7.241 3.907 1.00 94.06 83 GLU A C 1
ATOM 679 O O . GLU A 1 83 ? -4.725 -7.916 2.882 1.00 94.06 83 GLU A O 1
ATOM 684 N N . TRP A 1 84 ? -5.418 -6.196 4.158 1.00 95.19 84 TRP A N 1
ATOM 685 C CA . TRP A 1 84 ? -6.462 -5.764 3.238 1.00 95.19 84 TRP A CA 1
ATOM 686 C C . TRP A 1 84 ? -5.895 -5.428 1.861 1.00 95.19 84 TRP A C 1
ATOM 688 O O . TRP A 1 84 ? 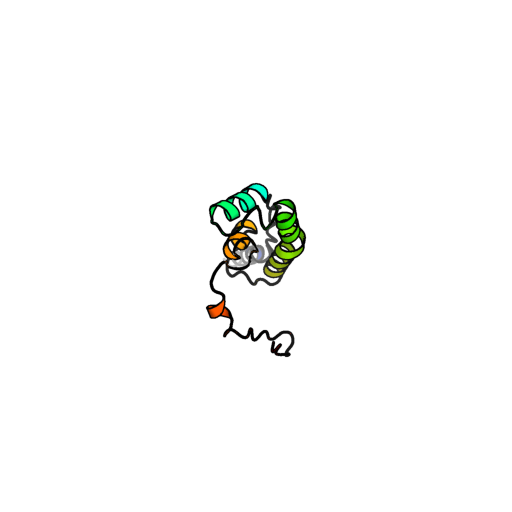-6.427 -5.875 0.848 1.00 95.19 84 TRP A O 1
ATOM 698 N N . LEU A 1 85 ? -4.784 -4.700 1.808 1.00 95.94 85 LEU A N 1
ATOM 699 C CA . LEU A 1 85 ? -4.171 -4.293 0.555 1.00 95.94 85 LEU A CA 1
ATOM 700 C C . LEU A 1 85 ? -3.656 -5.497 -0.250 1.00 95.94 85 LEU A C 1
ATOM 702 O O . LEU A 1 85 ? -3.838 -5.532 -1.464 1.00 95.94 85 LEU A O 1
ATOM 706 N N . LYS A 1 86 ? -3.087 -6.515 0.410 1.00 94.94 86 LYS A N 1
ATOM 707 C CA . LYS A 1 86 ? -2.686 -7.776 -0.244 1.00 94.94 86 LYS A CA 1
ATOM 708 C C . LYS A 1 86 ? -3.881 -8.523 -0.830 1.00 94.94 86 LYS A C 1
ATOM 710 O O . LYS A 1 86 ? -3.827 -8.962 -1.974 1.00 94.94 86 LYS A O 1
ATOM 715 N N . LEU A 1 87 ? -4.980 -8.615 -0.078 1.00 93.38 87 LEU A N 1
ATOM 716 C CA . LEU A 1 87 ? -6.225 -9.227 -0.557 1.00 93.38 87 LEU A CA 1
ATOM 717 C C . LEU A 1 87 ? -6.838 -8.466 -1.741 1.00 93.38 87 LEU A C 1
ATOM 719 O O . LEU A 1 87 ? -7.506 -9.068 -2.576 1.00 93.38 87 LEU A O 1
ATOM 723 N N . ASN A 1 88 ? -6.583 -7.161 -1.833 1.00 93.25 88 ASN A N 1
ATOM 724 C CA . ASN A 1 88 ? -7.012 -6.301 -2.935 1.00 93.25 88 ASN A CA 1
ATOM 725 C C . ASN A 1 88 ? -5.910 -6.112 -3.988 1.00 93.25 88 ASN A C 1
ATOM 727 O O . ASN A 1 88 ? -5.813 -5.054 -4.608 1.00 93.25 88 ASN A O 1
ATOM 731 N N . ASN A 1 89 ? -5.068 -7.133 -4.178 1.00 94.62 89 ASN A N 1
ATOM 732 C CA . ASN A 1 89 ? -4.060 -7.188 -5.233 1.00 94.62 89 ASN A CA 1
ATOM 733 C C . ASN A 1 89 ? -3.148 -5.946 -5.268 1.00 94.62 89 ASN A C 1
ATOM 735 O O . ASN A 1 89 ? -2.880 -5.374 -6.321 1.00 94.62 89 ASN A O 1
ATOM 739 N N . TYR A 1 90 ? -2.720 -5.470 -4.098 1.00 96.12 90 TYR A N 1
ATOM 740 C CA . TYR A 1 90 ? -1.877 -4.280 -3.943 1.00 96.12 90 TYR A CA 1
ATOM 741 C C . TYR A 1 90 ? -2.459 -2.992 -4.550 1.00 96.12 90 TYR A C 1
ATOM 743 O O . TYR A 1 90 ? -1.711 -2.072 -4.898 1.00 96.12 90 TYR A O 1
ATOM 751 N N . GLY A 1 91 ? -3.786 -2.917 -4.689 1.00 93.31 91 GLY A N 1
ATOM 752 C CA . GLY A 1 91 ? -4.472 -1.809 -5.352 1.00 93.31 91 GLY A CA 1
ATOM 753 C C . GLY A 1 91 ? -4.293 -1.801 -6.873 1.00 93.31 91 GLY A C 1
ATOM 754 O O . GLY A 1 91 ? -4.518 -0.776 -7.506 1.00 93.31 91 GLY A O 1
ATOM 755 N N . GLN A 1 92 ? -3.848 -2.910 -7.467 1.00 91.50 92 GLN A N 1
ATOM 756 C CA . GLN A 1 92 ? -3.671 -3.051 -8.910 1.00 91.50 92 GLN A CA 1
ATOM 757 C C . GLN A 1 92 ? -4.774 -3.921 -9.505 1.00 91.50 92 GLN A C 1
ATOM 759 O O . GLN A 1 92 ? -5.243 -4.882 -8.889 1.00 91.50 92 GLN A O 1
ATOM 764 N N . ALA A 1 93 ? -5.174 -3.608 -10.735 1.00 85.06 93 ALA A N 1
ATOM 765 C CA . ALA A 1 93 ? -6.055 -4.486 -11.488 1.00 85.06 93 ALA A CA 1
ATOM 766 C C . ALA A 1 93 ? -5.368 -5.850 -11.724 1.00 85.06 93 ALA A C 1
ATOM 768 O O . ALA A 1 93 ? -4.146 -5.892 -11.890 1.00 85.06 93 ALA A O 1
ATOM 769 N N . PRO A 1 94 ? -6.117 -6.967 -11.741 1.00 74.50 94 PRO A N 1
ATOM 770 C CA . PRO A 1 94 ? -5.554 -8.267 -12.084 1.00 74.50 94 PRO A CA 1
ATOM 771 C C . PRO A 1 94 ? -4.898 -8.220 -13.471 1.00 74.50 94 PRO A C 1
ATOM 773 O O . PRO A 1 94 ? -5.510 -7.752 -14.429 1.00 74.50 94 PRO A O 1
ATOM 776 N N . MET A 1 95 ? -3.668 -8.720 -13.590 1.00 68.94 95 MET A N 1
ATOM 777 C CA . MET A 1 95 ? -3.018 -8.913 -14.887 1.00 68.94 95 MET A CA 1
ATOM 778 C C . MET A 1 95 ? -3.472 -10.252 -15.484 1.00 68.94 95 MET A C 1
ATOM 780 O O . MET A 1 95 ? -3.294 -11.295 -14.858 1.00 68.94 95 MET A O 1
ATOM 784 N N . GLY A 1 96 ? -4.063 -10.247 -16.680 1.00 65.81 96 GLY A N 1
ATOM 785 C CA . GLY A 1 96 ? -4.536 -11.465 -17.346 1.00 65.81 96 GLY A CA 1
ATOM 786 C C . GLY A 1 96 ? -5.673 -11.210 -18.331 1.00 65.81 96 GLY A C 1
ATOM 787 O O . GLY A 1 96 ? -6.062 -10.066 -18.548 1.00 65.81 96 GLY A O 1
ATOM 788 N N . ASP A 1 97 ? -6.185 -12.287 -18.930 1.00 57.91 97 ASP A N 1
ATOM 789 C CA . ASP A 1 97 ? -7.293 -12.235 -19.885 1.00 57.91 97 ASP A CA 1
ATOM 790 C C . ASP A 1 97 ? -8.573 -11.776 -19.169 1.00 57.91 97 ASP A C 1
ATOM 792 O O . ASP A 1 97 ? -9.144 -12.493 -18.341 1.00 57.91 97 ASP A O 1
ATOM 796 N N . THR A 1 98 ? -8.994 -10.538 -19.429 1.00 58.62 98 THR A N 1
ATOM 797 C CA . THR A 1 98 ? -10.170 -9.926 -18.796 1.00 58.62 98 THR A CA 1
ATOM 798 C C . THR A 1 98 ? -11.486 -10.430 -19.380 1.00 58.62 98 THR A C 1
ATOM 800 O O . THR A 1 98 ? -12.534 -10.045 -18.872 1.00 58.62 98 THR A O 1
ATOM 803 N N . GLU A 1 99 ? -11.453 -11.339 -20.365 1.00 58.09 99 GLU A N 1
ATOM 804 C CA . GLU A 1 99 ? -1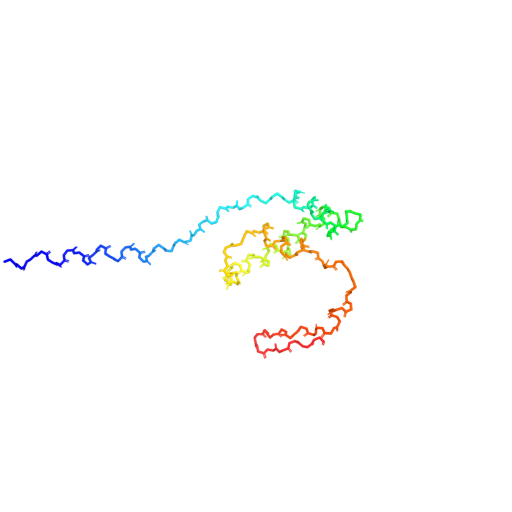2.647 -11.962 -20.959 1.00 58.09 99 GLU A CA 1
ATOM 805 C C . GLU A 1 99 ? -13.570 -12.601 -19.900 1.00 58.09 99 GLU A C 1
ATOM 807 O O . GLU A 1 99 ? -14.781 -12.682 -20.088 1.00 58.09 99 GLU A O 1
ATOM 812 N N . PHE A 1 100 ? -13.033 -13.002 -18.739 1.00 55.72 100 PHE A N 1
ATOM 813 C CA . PHE A 1 100 ? -13.830 -13.524 -17.621 1.00 55.72 100 PHE A CA 1
ATOM 814 C C . PHE A 1 100 ? -14.688 -12.455 -16.910 1.00 55.72 100 PHE A C 1
ATOM 816 O O . PHE A 1 100 ? -15.677 -12.786 -16.257 1.00 55.72 100 PHE A O 1
ATOM 823 N N . PHE A 1 101 ? -14.320 -11.176 -17.015 1.00 57.12 101 PHE A N 1
ATOM 824 C CA . PHE A 1 101 ? -15.020 -10.049 -16.388 1.00 57.12 101 PHE A CA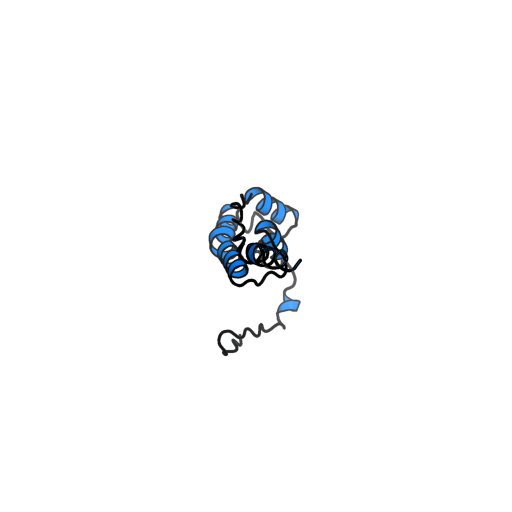 1
ATOM 825 C C . PHE A 1 101 ? -15.942 -9.293 -17.351 1.00 57.12 101 PHE A C 1
ATOM 827 O O . PHE A 1 101 ? -16.799 -8.545 -16.881 1.00 57.12 101 PHE A O 1
ATOM 834 N N . ASP A 1 102 ? -15.833 -9.529 -18.660 1.00 55.78 102 ASP A N 1
ATOM 835 C CA . ASP A 1 102 ? -16.672 -8.878 -19.675 1.00 55.78 102 ASP A CA 1
ATOM 836 C C . ASP A 1 102 ? -18.169 -9.238 -19.546 1.00 55.78 102 ASP A C 1
ATOM 838 O O . ASP A 1 102 ? -19.028 -8.472 -19.983 1.00 55.78 102 ASP A O 1
ATOM 842 N N . ASP A 1 103 ? -18.505 -10.358 -18.888 1.00 54.12 103 ASP A N 1
ATOM 843 C CA . ASP A 1 103 ? -19.895 -10.793 -18.646 1.00 54.12 103 ASP A CA 1
ATOM 844 C C . ASP A 1 103 ? -20.433 -10.414 -17.248 1.00 54.12 103 ASP A C 1
ATOM 846 O O . ASP A 1 103 ? -21.599 -10.638 -16.912 1.00 54.12 103 ASP A O 1
ATOM 850 N N . VAL A 1 104 ? -19.608 -9.799 -16.393 1.00 54.91 104 VAL A N 1
ATOM 851 C CA . VAL A 1 104 ? -20.047 -9.386 -15.056 1.00 54.91 104 VAL A CA 1
ATOM 852 C C . VAL A 1 104 ? -20.488 -7.932 -15.109 1.00 54.91 104 VAL A C 1
ATOM 854 O O . VAL A 1 104 ? -19.722 -7.031 -14.797 1.00 54.91 104 VAL A O 1
ATOM 857 N N . THR A 1 105 ? -21.752 -7.671 -15.458 1.00 56.59 105 THR A N 1
ATOM 858 C CA . THR A 1 105 ? -22.338 -6.339 -15.228 1.00 56.59 105 THR A CA 1
ATOM 859 C C . THR A 1 105 ? -22.481 -6.122 -13.713 1.00 56.59 105 THR A C 1
ATOM 861 O O . THR A 1 105 ? -23.336 -6.773 -13.093 1.00 56.59 105 THR A O 1
ATOM 864 N N . PRO A 1 106 ? -21.704 -5.227 -13.071 1.00 52.47 106 PRO A N 1
ATOM 865 C CA . PRO A 1 106 ? -21.831 -5.010 -11.638 1.00 52.47 106 PRO A CA 1
ATOM 866 C C . PRO A 1 106 ? -23.172 -4.327 -11.352 1.00 52.47 106 PRO A C 1
ATOM 868 O O . PRO A 1 106 ? -23.367 -3.145 -11.623 1.00 52.47 106 PRO A O 1
ATOM 871 N N . LYS A 1 107 ? -24.131 -5.069 -10.788 1.00 48.72 107 LYS A N 1
ATOM 872 C CA . LYS A 1 107 ? -25.387 -4.495 -10.287 1.00 48.72 107 LYS A CA 1
ATOM 873 C C . LYS A 1 107 ? -25.161 -3.937 -8.887 1.00 48.72 107 LYS A C 1
ATOM 875 O O . LYS A 1 107 ? -25.487 -4.575 -7.890 1.00 48.72 107 LYS A O 1
ATOM 880 N N . GLY A 1 108 ? -24.598 -2.737 -8.818 1.00 50.16 108 GLY A N 1
ATOM 881 C CA . GLY A 1 108 ? -24.568 -1.954 -7.587 1.00 50.16 108 GLY A CA 1
ATOM 882 C C . GLY A 1 108 ? -25.919 -1.275 -7.355 1.00 50.16 108 GLY A C 1
ATOM 883 O O . GLY A 1 108 ? -26.416 -0.562 -8.228 1.00 50.16 108 GLY A O 1
ATOM 884 N N . SER A 1 109 ? -26.519 -1.489 -6.182 1.00 46.25 109 SER A N 1
ATOM 885 C CA . SER A 1 109 ? -27.649 -0.688 -5.700 1.00 46.25 109 SER A CA 1
ATOM 886 C C . SER A 1 109 ? -27.135 0.270 -4.630 1.00 46.25 109 SER A C 1
ATOM 888 O O . SER A 1 109 ? -26.726 -0.175 -3.557 1.00 46.25 109 SER A O 1
ATOM 890 N N . TRP A 1 110 ? -27.181 1.572 -4.903 1.00 42.09 110 TRP A N 1
ATOM 891 C CA . TRP A 1 110 ? -26.895 2.610 -3.913 1.00 42.09 110 TRP A CA 1
ATOM 892 C C . TRP A 1 110 ? -28.129 3.499 -3.763 1.00 42.09 110 TRP A C 1
ATOM 894 O O . TRP A 1 110 ? -28.643 4.036 -4.743 1.00 42.09 110 TRP A O 1
ATOM 904 N N . GLY A 1 111 ? -28.672 3.584 -2.545 1.00 50.53 111 GLY A N 1
ATOM 905 C CA . GLY A 1 111 ? -29.836 4.430 -2.251 1.00 50.53 111 GLY A CA 1
ATOM 906 C C . GLY A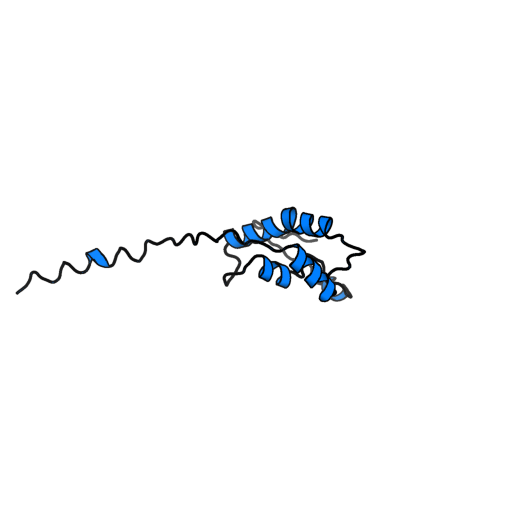 1 111 ? -31.116 4.095 -3.035 1.00 50.53 111 GLY A C 1
ATOM 907 O O . GLY A 1 111 ? -31.940 4.979 -3.235 1.00 50.53 111 GLY A O 1
ATOM 908 N N . GLY A 1 112 ? -31.289 2.850 -3.499 1.00 45.06 112 GLY A N 1
ATOM 909 C CA . GLY A 1 112 ? -32.469 2.430 -4.272 1.00 45.06 112 GLY A CA 1
ATOM 910 C C . GLY A 1 112 ? -32.368 2.640 -5.788 1.00 45.06 112 GLY A C 1
ATOM 911 O O . GLY A 1 112 ? -33.312 2.312 -6.504 1.00 45.06 112 GLY A O 1
ATOM 912 N N . PHE A 1 113 ? -31.231 3.115 -6.300 1.00 42.41 113 PHE A N 1
ATOM 913 C CA . PHE A 1 113 ? -30.965 3.186 -7.736 1.00 42.41 113 PHE A CA 1
ATOM 914 C C . PHE A 1 113 ? -30.055 2.033 -8.158 1.00 42.41 113 PHE A C 1
ATOM 916 O O . PHE A 1 113 ? -29.004 1.810 -7.560 1.00 42.41 113 PHE A O 1
ATOM 923 N N . THR A 1 114 ? -30.466 1.288 -9.187 1.00 47.91 114 THR A N 1
ATOM 924 C CA . THR A 1 114 ? -29.597 0.310 -9.855 1.00 47.91 114 THR A CA 1
ATOM 925 C C . THR A 1 114 ? -28.772 1.050 -10.895 1.00 47.91 114 THR A C 1
ATOM 927 O O . THR A 1 114 ? -29.333 1.547 -11.872 1.00 47.91 114 THR A O 1
ATOM 930 N N . LEU A 1 115 ? -27.457 1.121 -10.703 1.00 48.47 115 LEU A N 1
ATOM 931 C CA . LEU A 1 115 ? -26.562 1.567 -11.765 1.00 48.47 115 LEU A CA 1
ATOM 932 C C . LEU A 1 115 ? -26.429 0.411 -12.762 1.00 48.47 115 LEU A C 1
ATOM 934 O O . LEU A 1 115 ? -25.973 -0.674 -12.410 1.00 48.47 115 LEU A O 1
ATOM 938 N N . LYS A 1 116 ? -26.911 0.625 -13.988 1.00 43.69 116 LYS A N 1
ATOM 939 C CA . LYS A 1 116 ? -26.581 -0.217 -15.140 1.00 43.69 116 LYS A CA 1
ATOM 940 C C . LYS A 1 116 ? -25.478 0.511 -15.901 1.00 43.69 116 LYS A C 1
ATOM 942 O O . LYS A 1 116 ? -25.710 1.648 -16.310 1.00 43.69 116 LYS A O 1
ATOM 947 N N . ALA A 1 117 ? -24.310 -0.116 -16.006 1.00 53.44 117 ALA A N 1
ATOM 948 C CA . ALA A 1 117 ? -23.332 0.232 -17.031 1.00 53.44 117 ALA A CA 1
ATOM 949 C C . ALA A 1 117 ? -23.824 -0.300 -18.383 1.00 53.44 117 ALA A C 1
ATOM 951 O O . ALA A 1 117 ? -24.461 -1.383 -18.373 1.00 53.44 117 ALA A O 1
#

Secondary structure (DSSP, 8-state):
--SSSSTTTTSTTSSS--------------HHHHHHHHHHTTS--TTTS-HHHHHHHIIIIIHHHHHHHHHHT--SS---HHHHHHHTGGG-PPPS-GGGTTT----EEETTEEE--